Protein AF-A0A5E4JLQ9-F1 (afdb_monomer)

Solvent-accessible surface area (backbone atoms only — not comparable to full-atom values): 8450 Å² total; per-residue (Å²): 113,69,70,62,52,50,57,45,53,52,48,53,50,47,38,66,75,48,49,52,56,39,46,76,72,72,47,90,84,87,72,89,73,56,68,66,49,54,46,20,49,41,38,51,72,70,44,61,59,68,62,49,45,65,75,44,69,84,54,85,79,76,95,74,50,77,43,71,49,64,57,48,71,58,52,51,58,51,49,66,75,73,48,96,72,83,59,100,65,74,46,66,71,47,39,49,40,26,53,53,36,45,55,52,46,29,67,75,71,65,38,49,75,39,59,53,79,68,43,71,69,54,34,48,52,54,51,50,54,52,53,51,51,53,52,58,53,50,67,75,76,108

Foldseek 3Di:
DVVLVVLLVVQVCCCVPPVVVCVVVVHDDDDDDDLLLSQLLCVLVVHDNVVSCVSRVPDDDDPAAEDADDQLVVVLVVPVVPDPDDDPQNDSSSVVSSNVSVVVVCVVVVHHYFHNVPDDVRRVVVVVVVVVVSVVVVVVVD

Sequence (142 aa):
MSLQLLFCADRARHLEEEIEPAIKQGKVVICDRYFFSTLAYGFASGINFDWLYAINKAFRMPDLVFFIDVSPDISINGIAKGREQRELFEKRESLGKVRRAYLNLAKKFRFKIVNGEAGADETSGEIAKAVDSFFNIKAKHK

Mean predicted aligned error: 5.73 Å

pLDDT: mean 88.59, std 13.66, range [41.69, 98.31]

Secondary structure (DSSP, 8-state):
-HHHHHHHHHHHHHIIIIIHHHHHTT-----SS-HHHHHHHHHHTT--HHHHHHHHTTSPPPS--EEEE--HHHHHHHHHHH-SS--TT--HHHHHHHHHHHHHHHHHHT-EEEESSS-HHHHHHHHHHHHHHHHHHHHT--

Structure (mmCIF, N/CA/C/O backbone):
data_AF-A0A5E4JLQ9-F1
#
_entry.id   AF-A0A5E4JLQ9-F1
#
loop_
_atom_site.group_PDB
_atom_site.id
_atom_site.type_symbol
_atom_site.label_atom_id
_atom_site.label_alt_id
_atom_site.labe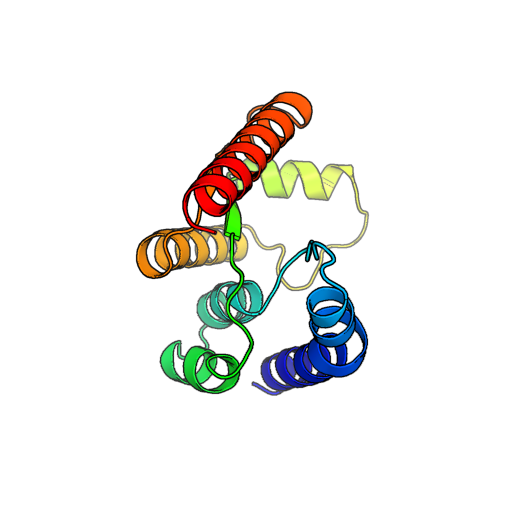l_comp_id
_atom_site.label_asym_id
_atom_site.label_entity_id
_atom_site.label_seq_id
_atom_site.pdbx_PDB_ins_code
_atom_site.Cartn_x
_atom_site.Cartn_y
_atom_site.Cartn_z
_atom_site.occupancy
_atom_site.B_iso_or_equiv
_atom_site.auth_seq_id
_atom_site.auth_comp_id
_atom_site.auth_asym_id
_atom_site.auth_atom_id
_atom_site.pdbx_PDB_model_num
ATOM 1 N N . MET A 1 1 ? 3.889 -12.640 -15.156 1.00 73.31 1 MET A N 1
ATOM 2 C CA . MET A 1 1 ? 2.495 -12.902 -14.727 1.00 73.31 1 MET A CA 1
ATOM 3 C C . MET A 1 1 ? 2.434 -13.816 -13.503 1.00 73.31 1 MET A C 1
ATOM 5 O O . MET A 1 1 ? 1.776 -13.433 -12.546 1.00 73.31 1 MET A O 1
ATOM 9 N N . SER A 1 2 ? 3.169 -14.935 -13.461 1.00 87.75 2 SER A N 1
ATOM 10 C CA . SER A 1 2 ? 3.143 -15.903 -12.343 1.00 87.75 2 SER A CA 1
ATOM 11 C C . SER A 1 2 ? 3.427 -15.302 -10.958 1.00 87.75 2 SER A C 1
ATOM 13 O O . SER A 1 2 ? 2.715 -15.605 -10.010 1.00 87.75 2 SER A O 1
ATOM 15 N N . LEU A 1 3 ? 4.388 -14.375 -10.844 1.00 90.50 3 LEU A N 1
ATOM 16 C CA . LEU A 1 3 ? 4.687 -13.694 -9.575 1.00 90.50 3 LEU A CA 1
ATOM 17 C C . LEU A 1 3 ? 3.486 -12.905 -9.014 1.00 90.50 3 LEU A C 1
ATOM 19 O O . LEU A 1 3 ? 3.268 -12.885 -7.810 1.00 90.50 3 LEU A O 1
ATOM 23 N N . GLN A 1 4 ? 2.672 -12.291 -9.880 1.00 93.88 4 GLN A N 1
ATOM 24 C CA . GLN A 1 4 ? 1.491 -11.538 -9.435 1.00 93.88 4 GLN A CA 1
ATOM 25 C C . GLN A 1 4 ? 0.404 -12.469 -8.892 1.00 93.88 4 GLN A C 1
ATOM 27 O O . GLN A 1 4 ? -0.282 -12.115 -7.938 1.00 93.88 4 GLN A O 1
ATOM 32 N N . LEU A 1 5 ? 0.276 -13.669 -9.466 1.00 94.94 5 LEU A N 1
ATOM 33 C CA . LEU A 1 5 ? -0.627 -14.700 -8.955 1.00 94.94 5 LEU A CA 1
ATOM 34 C C . LEU A 1 5 ? -0.141 -15.243 -7.606 1.00 94.94 5 LEU A C 1
ATOM 36 O O . LEU A 1 5 ? -0.965 -15.439 -6.720 1.00 94.94 5 LEU A O 1
ATOM 40 N N . LEU A 1 6 ? 1.176 -15.393 -7.415 1.00 95.44 6 LEU A N 1
ATOM 41 C CA . LEU A 1 6 ? 1.750 -15.769 -6.120 1.00 95.44 6 LEU A CA 1
ATOM 42 C C . LEU A 1 6 ? 1.425 -14.729 -5.037 1.00 95.44 6 LEU A C 1
ATOM 44 O O . LEU A 1 6 ? 0.955 -15.103 -3.970 1.00 95.44 6 LEU A O 1
ATOM 48 N N . PHE A 1 7 ? 1.566 -13.430 -5.332 1.00 94.94 7 PHE A N 1
ATOM 49 C CA . PHE A 1 7 ? 1.154 -12.367 -4.402 1.00 94.94 7 PHE A CA 1
ATOM 50 C C . PHE A 1 7 ? -0.351 -12.373 -4.100 1.00 94.94 7 PHE A C 1
ATOM 52 O O . PHE A 1 7 ? -0.760 -11.987 -3.007 1.00 94.94 7 PHE A O 1
ATOM 59 N N . CYS A 1 8 ? -1.190 -12.778 -5.056 1.00 96.12 8 CYS A N 1
ATOM 60 C CA . CYS A 1 8 ? -2.626 -12.917 -4.812 1.00 96.12 8 CYS A CA 1
ATOM 61 C C . CYS A 1 8 ? -2.929 -14.129 -3.924 1.00 96.12 8 CYS A C 1
ATOM 63 O O . CYS A 1 8 ? -3.736 -14.006 -3.009 1.00 96.12 8 CYS A O 1
ATOM 65 N N . ALA A 1 9 ? -2.275 -15.268 -4.162 1.00 96.38 9 ALA A N 1
ATOM 66 C CA . ALA A 1 9 ? -2.445 -16.473 -3.356 1.00 96.38 9 ALA A CA 1
ATOM 67 C C . ALA A 1 9 ? -1.980 -16.260 -1.906 1.00 96.38 9 ALA A C 1
ATOM 69 O O . ALA A 1 9 ? -2.711 -16.585 -0.975 1.00 96.38 9 ALA A O 1
ATOM 70 N N . ASP A 1 10 ? -0.812 -15.641 -1.725 1.00 96.44 10 ASP A N 1
ATOM 71 C CA . ASP A 1 10 ? -0.274 -15.269 -0.413 1.00 96.44 10 ASP A CA 1
ATOM 72 C C . ASP A 1 10 ? -1.241 -14.358 0.360 1.00 96.44 10 ASP A C 1
ATOM 74 O O . ASP A 1 10 ? -1.610 -14.638 1.499 1.00 96.44 10 ASP A O 1
ATOM 78 N N . ARG A 1 11 ? -1.775 -13.326 -0.302 1.00 97.06 11 ARG A N 1
ATOM 79 C CA . ARG A 1 11 ? -2.768 -12.437 0.311 1.00 97.06 11 ARG A CA 1
ATOM 80 C C . ARG A 1 11 ? -4.078 -13.134 0.647 1.00 97.06 11 ARG A C 1
ATOM 82 O O . ARG A 1 11 ? -4.674 -12.803 1.666 1.00 97.06 11 ARG A O 1
ATOM 89 N N . ALA A 1 12 ? -4.552 -14.036 -0.212 1.00 97.31 12 ALA A N 1
ATOM 90 C CA . ALA A 1 12 ? -5.775 -14.788 0.045 1.00 97.31 12 ALA A CA 1
ATOM 91 C C . ALA A 1 12 ? -5.643 -15.585 1.348 1.00 97.31 12 ALA A C 1
ATOM 93 O O . ALA A 1 12 ? -6.515 -15.479 2.208 1.00 97.31 12 ALA A O 1
ATOM 94 N N . ARG A 1 13 ? -4.506 -16.271 1.526 1.00 97.81 13 ARG A N 1
ATOM 95 C CA . ARG A 1 13 ? -4.171 -16.964 2.772 1.00 97.81 13 ARG A CA 1
ATOM 96 C C . ARG A 1 13 ? -4.105 -16.002 3.959 1.00 97.81 13 ARG A C 1
ATOM 98 O O . ARG A 1 13 ? -4.788 -16.224 4.949 1.00 97.81 13 ARG A O 1
ATOM 105 N N . HIS A 1 14 ? -3.335 -14.918 3.857 1.00 96.94 14 HIS A N 1
ATOM 106 C CA . HIS A 1 14 ? -3.165 -13.959 4.957 1.00 96.94 14 HIS A CA 1
ATOM 107 C C . HIS A 1 14 ? -4.504 -13.330 5.396 1.00 96.94 14 HIS A C 1
ATOM 109 O O . HIS A 1 14 ? -4.754 -13.121 6.585 1.00 96.94 14 HIS A O 1
ATOM 115 N N . LEU A 1 15 ? -5.409 -13.071 4.445 1.00 97.25 15 LEU A N 1
ATOM 116 C CA . LEU A 1 15 ? -6.760 -12.605 4.748 1.00 97.25 15 LEU A CA 1
ATOM 117 C C . LEU A 1 15 ? -7.574 -13.633 5.532 1.00 97.25 15 LEU A C 1
ATOM 119 O O . LEU A 1 15 ? -8.226 -13.267 6.509 1.00 97.25 15 LEU A O 1
ATOM 123 N N . GLU A 1 16 ? -7.556 -14.886 5.086 1.00 97.81 16 GLU A N 1
ATOM 124 C CA . GLU A 1 16 ? -8.323 -15.976 5.685 1.00 97.81 16 GLU A CA 1
ATOM 125 C C . GLU A 1 16 ? -7.817 -16.342 7.084 1.00 97.81 16 GLU A C 1
ATOM 127 O O . GLU A 1 16 ? -8.618 -16.483 8.009 1.00 97.81 16 GLU A O 1
ATOM 132 N N . GLU A 1 17 ? -6.500 -16.464 7.242 1.00 97.94 17 GLU A N 1
ATOM 133 C CA . GLU A 1 17 ? -5.876 -17.001 8.451 1.00 97.94 17 GLU A CA 1
ATOM 134 C C . GLU A 1 17 ? -5.685 -15.939 9.548 1.00 97.94 17 GLU A C 1
ATOM 136 O O . GLU A 1 17 ? -5.776 -16.267 10.731 1.00 97.94 17 GLU A O 1
ATOM 141 N N . GLU A 1 18 ? -5.479 -14.663 9.191 1.00 97.38 18 GLU A N 1
ATOM 142 C CA . GLU A 1 18 ? -5.098 -13.628 10.167 1.00 97.38 18 GLU A CA 1
ATOM 143 C C . GLU A 1 18 ? -6.033 -12.412 10.170 1.00 97.38 18 GLU A C 1
ATOM 145 O O . GLU A 1 18 ? -6.593 -12.053 11.213 1.00 97.38 18 GLU A O 1
ATOM 150 N N . ILE A 1 19 ? -6.238 -11.771 9.014 1.00 97.62 19 ILE A N 1
ATOM 151 C CA . ILE A 1 19 ? -6.899 -10.457 8.953 1.00 97.62 19 ILE A CA 1
ATOM 152 C C . ILE A 1 19 ? -8.401 -10.562 9.251 1.00 97.62 19 ILE A C 1
ATOM 154 O O . ILE A 1 19 ? -8.904 -9.855 10.126 1.00 97.62 19 ILE A O 1
ATOM 158 N N . GLU A 1 20 ? -9.142 -11.419 8.543 1.00 97.69 20 GLU A N 1
ATOM 159 C CA . GLU A 1 20 ? -10.592 -11.551 8.741 1.00 97.69 20 GLU A CA 1
ATOM 160 C C . GLU A 1 20 ? -10.945 -12.063 10.150 1.00 97.69 20 GLU A C 1
ATOM 162 O O . GLU A 1 20 ? -11.857 -11.501 10.768 1.00 97.69 20 GLU A O 1
ATOM 167 N N . PRO A 1 21 ? -10.232 -13.052 10.731 1.00 98.31 21 PRO A N 1
ATOM 168 C CA . PRO A 1 21 ? -10.415 -13.423 12.133 1.00 98.31 21 PRO A CA 1
ATOM 169 C C . PRO A 1 21 ? -10.169 -12.265 13.110 1.00 98.31 21 PRO A C 1
ATOM 171 O O . PRO A 1 21 ? -10.979 -12.054 14.016 1.00 98.31 21 PRO A O 1
ATOM 174 N N . ALA A 1 22 ? -9.101 -11.480 12.925 1.00 98.12 22 ALA A N 1
ATOM 175 C CA . ALA A 1 22 ? -8.797 -10.343 13.794 1.00 98.12 22 ALA A CA 1
ATOM 176 C C . ALA A 1 22 ? -9.876 -9.249 13.715 1.00 98.12 22 ALA A C 1
ATOM 178 O O . ALA A 1 22 ? -10.336 -8.752 14.747 1.00 98.12 22 ALA A O 1
ATOM 179 N N . ILE A 1 23 ? -10.342 -8.922 12.508 1.00 96.69 23 ILE A N 1
ATOM 180 C CA . ILE A 1 23 ? -11.409 -7.935 12.299 1.00 96.69 23 ILE A CA 1
ATOM 181 C C . ILE A 1 23 ? -12.729 -8.411 12.916 1.00 96.69 23 ILE A C 1
ATOM 183 O O . ILE A 1 23 ? -13.415 -7.620 13.565 1.00 96.69 23 ILE A O 1
ATOM 187 N N . LYS A 1 24 ? -13.081 -9.699 12.782 1.00 97.00 24 LYS A N 1
ATOM 188 C CA . LYS A 1 24 ? -14.279 -10.280 13.425 1.00 97.00 24 LYS A CA 1
ATOM 189 C C . LYS A 1 24 ? -14.236 -10.177 14.952 1.00 97.00 24 LYS A C 1
ATOM 191 O O . LYS A 1 24 ? -15.284 -10.060 15.577 1.00 97.00 24 LYS A O 1
ATOM 196 N N . GLN A 1 25 ? -13.043 -10.168 15.547 1.00 97.81 25 GLN A N 1
ATOM 197 C CA . GLN A 1 25 ? -12.829 -9.935 16.982 1.00 97.81 25 GLN A CA 1
ATOM 198 C C . GLN A 1 25 ? -12.835 -8.443 17.368 1.00 97.81 25 GLN A C 1
ATOM 200 O O . GLN A 1 25 ? -12.579 -8.109 18.522 1.00 97.81 25 GLN A O 1
ATOM 205 N N . GLY A 1 26 ? -13.099 -7.533 16.426 1.00 95.94 26 GLY A N 1
ATOM 206 C CA . GLY A 1 26 ? -13.110 -6.090 16.666 1.00 95.94 26 GLY A CA 1
ATOM 207 C C . GLY A 1 26 ? -11.720 -5.458 16.774 1.00 95.94 26 GLY A C 1
ATOM 208 O O . GLY A 1 26 ? -11.609 -4.332 17.257 1.00 95.94 26 GLY A O 1
ATOM 209 N N . LYS A 1 27 ? -10.659 -6.154 16.344 1.00 96.94 27 LYS A N 1
ATOM 210 C CA . LYS A 1 27 ? -9.290 -5.624 16.371 1.00 96.94 27 LYS A CA 1
ATOM 211 C C . LYS A 1 27 ? -9.025 -4.697 15.187 1.00 96.94 27 LYS A C 1
ATOM 213 O O . LYS A 1 27 ? -9.592 -4.855 14.105 1.00 96.94 27 LYS A O 1
ATOM 218 N N . VAL A 1 28 ? -8.101 -3.761 15.391 1.00 95.81 28 VAL A N 1
ATOM 219 C CA . VAL A 1 28 ? -7.500 -2.966 14.314 1.00 95.81 28 VAL A CA 1
ATOM 220 C C . VAL A 1 28 ? -6.355 -3.767 13.705 1.00 95.81 28 VAL A C 1
ATOM 222 O O . VAL A 1 28 ? -5.505 -4.276 14.433 1.00 95.81 28 VAL A O 1
ATOM 225 N N . VAL A 1 29 ? -6.329 -3.867 12.377 1.00 96.88 29 VAL A N 1
ATOM 226 C CA . VAL A 1 29 ? -5.254 -4.527 11.628 1.00 96.88 29 VAL A CA 1
ATOM 227 C C . VAL A 1 29 ? -4.479 -3.471 10.851 1.00 96.88 29 VAL A C 1
ATOM 229 O O . VAL A 1 29 ? -5.070 -2.677 10.119 1.00 96.88 29 VAL A O 1
ATOM 232 N N . ILE A 1 30 ? -3.157 -3.469 11.008 1.00 96.38 30 ILE A N 1
ATOM 233 C CA . ILE A 1 30 ? -2.237 -2.620 10.251 1.00 96.38 30 ILE A CA 1
ATOM 234 C C . ILE A 1 30 ? -1.443 -3.536 9.324 1.00 96.38 30 ILE A C 1
ATOM 236 O O . ILE A 1 30 ? -0.781 -4.459 9.790 1.00 96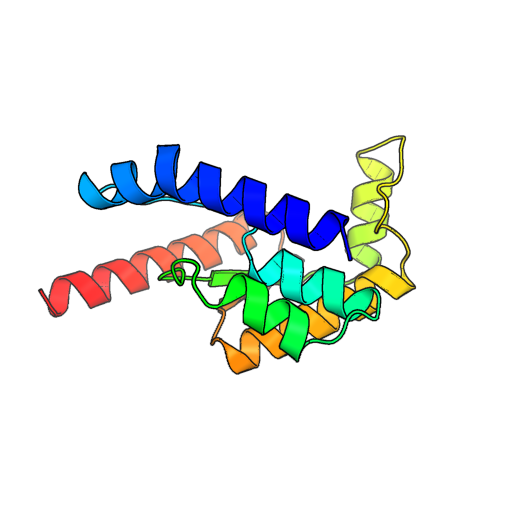.38 30 ILE A O 1
ATOM 240 N N . CYS A 1 31 ? -1.510 -3.284 8.018 1.00 95.75 31 CYS A N 1
ATOM 241 C CA . CYS A 1 31 ? -0.748 -4.035 7.024 1.00 95.75 31 CYS A CA 1
ATOM 242 C C . CYS A 1 31 ? 0.329 -3.143 6.407 1.00 95.75 31 CYS A C 1
ATOM 244 O O . CYS A 1 31 ? 0.014 -2.076 5.873 1.00 95.75 31 CYS A O 1
ATOM 246 N N . ASP A 1 32 ? 1.581 -3.604 6.423 1.00 94.25 32 ASP A N 1
ATOM 247 C CA . ASP A 1 32 ? 2.612 -3.054 5.547 1.00 94.25 32 ASP A CA 1
ATOM 248 C C . ASP A 1 32 ? 2.451 -3.668 4.154 1.00 94.25 32 ASP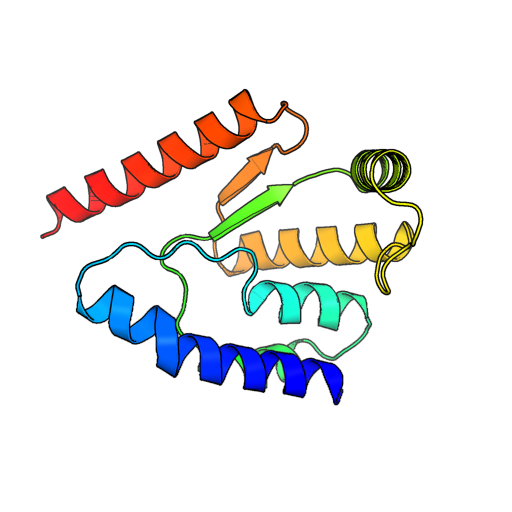 A C 1
ATOM 250 O O . ASP A 1 32 ? 2.633 -4.870 3.955 1.00 94.25 32 ASP A O 1
ATOM 254 N N . ARG A 1 33 ? 2.088 -2.819 3.188 1.00 94.62 33 ARG A N 1
ATOM 255 C CA . ARG A 1 33 ? 1.668 -3.187 1.828 1.00 94.62 33 ARG A CA 1
ATOM 256 C C . ARG A 1 33 ? 0.389 -4.025 1.789 1.00 94.62 33 ARG A C 1
ATOM 258 O O . ARG A 1 33 ? -0.073 -4.628 2.749 1.00 94.62 33 ARG A O 1
ATOM 265 N N . TYR A 1 34 ? -0.219 -4.021 0.606 1.00 96.56 34 TYR A N 1
ATOM 266 C CA . TYR A 1 34 ? -1.428 -4.782 0.310 1.00 96.56 34 TYR A CA 1
ATOM 267 C C . TYR A 1 34 ? -1.597 -4.919 -1.214 1.00 96.56 34 TYR A C 1
ATOM 269 O O . TYR A 1 34 ? -0.627 -4.739 -1.956 1.00 96.56 34 TYR A O 1
ATOM 277 N N . PHE A 1 35 ? -2.796 -5.209 -1.735 1.00 96.06 35 PHE A N 1
ATOM 278 C CA . PHE A 1 35 ? -2.973 -5.383 -3.186 1.00 96.06 35 PHE A CA 1
ATOM 279 C C . PHE A 1 35 ? -2.644 -4.134 -4.014 1.00 96.06 35 PHE A C 1
ATOM 281 O O . PHE A 1 35 ? -2.277 -4.256 -5.181 1.00 96.06 35 PHE A O 1
ATOM 288 N N . PHE A 1 36 ? -2.690 -2.932 -3.432 1.00 97.31 36 PHE A N 1
ATOM 289 C CA . PHE A 1 36 ? -2.254 -1.716 -4.123 1.00 97.31 36 PHE A 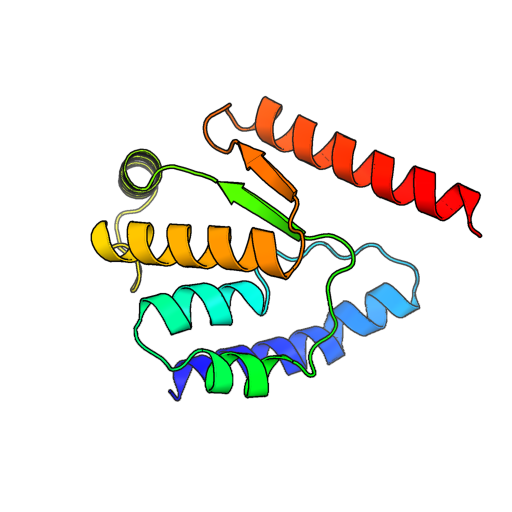CA 1
ATOM 290 C C . PHE A 1 36 ? -0.781 -1.762 -4.535 1.00 97.31 36 PHE A C 1
ATOM 292 O O . PHE A 1 36 ? -0.428 -1.205 -5.571 1.00 97.31 36 PHE A O 1
ATOM 299 N N . SER A 1 37 ? 0.061 -2.485 -3.793 1.00 95.19 37 SER A N 1
ATOM 300 C CA . SER A 1 37 ? 1.454 -2.719 -4.179 1.00 95.19 37 SER A CA 1
ATOM 301 C C . SER A 1 37 ? 1.554 -3.627 -5.403 1.00 95.19 37 SER A C 1
ATOM 303 O O . SER A 1 37 ? 2.325 -3.336 -6.312 1.00 95.19 37 SER A O 1
ATOM 305 N N . THR A 1 38 ? 0.718 -4.664 -5.495 1.00 95.19 38 THR A N 1
ATOM 306 C CA . THR A 1 38 ? 0.591 -5.495 -6.706 1.00 95.19 38 THR A CA 1
ATOM 307 C C . THR A 1 38 ? 0.182 -4.644 -7.912 1.00 95.19 38 THR A C 1
ATOM 309 O O . THR A 1 38 ? 0.793 -4.762 -8.973 1.00 95.19 38 THR A O 1
ATOM 312 N N . LEU A 1 39 ? -0.779 -3.724 -7.746 1.00 96.81 39 LEU A N 1
ATOM 313 C CA . LEU A 1 39 ? -1.180 -2.801 -8.815 1.00 96.81 39 LEU A CA 1
ATOM 314 C C . LEU A 1 39 ? -0.038 -1.856 -9.215 1.00 96.81 39 LEU A C 1
ATOM 316 O O . LEU A 1 39 ? 0.273 -1.746 -10.398 1.00 96.81 39 LEU A O 1
ATOM 320 N N . ALA A 1 40 ? 0.601 -1.189 -8.249 1.00 96.06 40 ALA A N 1
ATOM 321 C CA . ALA A 1 40 ? 1.623 -0.179 -8.513 1.00 96.06 40 ALA A CA 1
ATOM 322 C C . ALA A 1 40 ? 2.882 -0.775 -9.156 1.00 96.06 40 ALA A C 1
ATOM 324 O O . ALA A 1 40 ? 3.324 -0.307 -10.207 1.00 96.06 40 ALA A O 1
ATOM 325 N N . TYR A 1 41 ? 3.440 -1.827 -8.551 1.00 94.00 41 TYR A N 1
ATOM 326 C CA . TYR A 1 41 ? 4.652 -2.475 -9.048 1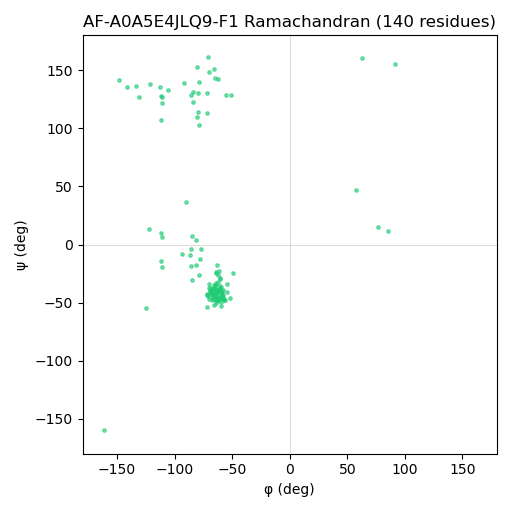.00 94.00 41 TYR A CA 1
ATOM 327 C C . TYR A 1 41 ? 4.380 -3.267 -10.324 1.00 94.00 41 TYR A C 1
ATOM 329 O O . TYR A 1 41 ? 5.136 -3.139 -11.284 1.00 94.00 41 TYR A O 1
ATOM 337 N N . GLY A 1 42 ? 3.280 -4.026 -10.382 1.00 93.75 42 GLY A N 1
ATOM 338 C CA . GLY A 1 42 ? 2.905 -4.775 -11.580 1.00 93.75 42 GLY A CA 1
ATOM 339 C C . GLY A 1 42 ? 2.727 -3.861 -12.792 1.00 93.75 42 GLY A C 1
ATOM 340 O O . GLY A 1 42 ? 3.280 -4.138 -13.858 1.00 93.75 42 GLY A O 1
ATOM 341 N N . PHE A 1 43 ? 2.024 -2.738 -12.619 1.00 94.69 43 PHE A N 1
ATOM 342 C CA . PHE A 1 43 ? 1.823 -1.765 -13.690 1.00 94.69 43 PHE A CA 1
ATOM 343 C C . PHE A 1 43 ? 3.132 -1.076 -14.091 1.00 94.69 43 PHE A C 1
ATOM 345 O O . PHE A 1 43 ? 3.429 -0.953 -15.278 1.00 94.69 43 PHE A O 1
ATOM 352 N N . ALA A 1 44 ? 3.969 -0.691 -13.122 1.00 92.75 44 ALA A N 1
ATOM 353 C CA . ALA A 1 44 ? 5.290 -0.126 -13.397 1.00 92.75 44 ALA A CA 1
ATOM 354 C C . ALA A 1 44 ? 6.227 -1.106 -14.134 1.00 92.75 44 ALA A C 1
ATOM 356 O O . ALA A 1 44 ? 7.118 -0.665 -14.862 1.00 92.75 44 ALA A O 1
ATOM 357 N N . SER A 1 45 ? 6.011 -2.417 -13.981 1.00 91.00 45 SER A N 1
ATOM 358 C CA . SER A 1 45 ? 6.686 -3.483 -14.733 1.00 91.00 45 SER A CA 1
ATOM 359 C C . SER A 1 45 ? 6.039 -3.807 -16.090 1.00 91.00 45 SER A C 1
ATOM 361 O O . SER A 1 45 ? 6.444 -4.772 -16.733 1.00 91.00 45 SER A O 1
ATOM 363 N N . GLY A 1 46 ? 5.053 -3.026 -16.545 1.00 92.19 46 GLY A N 1
ATOM 364 C CA . GLY A 1 46 ? 4.435 -3.174 -17.867 1.00 92.19 46 GLY A CA 1
ATOM 365 C C . GLY A 1 46 ? 3.300 -4.198 -17.944 1.00 92.19 46 GLY A C 1
ATOM 366 O O . GLY A 1 46 ? 2.869 -4.547 -19.041 1.00 92.19 46 GLY A O 1
ATOM 367 N N . ILE A 1 47 ? 2.795 -4.693 -16.811 1.00 94.31 47 ILE A N 1
ATOM 368 C CA . ILE A 1 47 ? 1.627 -5.582 -16.800 1.00 94.31 47 ILE A CA 1
ATOM 369 C C . ILE A 1 47 ? 0.354 -4.742 -16.970 1.00 94.31 47 ILE A C 1
ATOM 371 O O . ILE A 1 47 ? 0.222 -3.666 -16.385 1.00 94.31 47 ILE A O 1
ATOM 375 N N . ASN A 1 48 ? -0.597 -5.244 -17.762 1.00 95.88 48 ASN A N 1
ATOM 376 C CA . ASN A 1 48 ? -1.883 -4.589 -17.993 1.00 95.88 48 ASN A CA 1
ATOM 377 C C . ASN A 1 48 ? -2.627 -4.314 -16.667 1.00 95.88 48 ASN A C 1
ATOM 379 O O . ASN A 1 48 ? -2.806 -5.212 -15.839 1.00 95.88 48 ASN A O 1
ATOM 383 N N . PHE A 1 49 ? -3.064 -3.064 -16.483 1.00 95.38 49 PHE A N 1
ATOM 384 C CA . PHE A 1 49 ? -3.719 -2.611 -15.255 1.00 95.38 49 PHE A CA 1
ATOM 385 C C . PHE A 1 49 ? -5.057 -3.309 -15.007 1.00 95.38 49 PHE A C 1
ATOM 387 O O . PHE A 1 49 ? -5.328 -3.701 -13.876 1.00 95.38 49 PHE A O 1
ATOM 394 N N . ASP A 1 50 ? -5.880 -3.490 -16.041 1.00 96.62 50 ASP A N 1
ATOM 395 C CA . ASP A 1 50 ? -7.207 -4.094 -15.896 1.00 96.62 50 ASP A CA 1
ATOM 396 C C . ASP A 1 50 ? -7.106 -5.555 -15.469 1.00 96.62 50 ASP A C 1
ATOM 398 O O . ASP A 1 50 ? -7.862 -5.998 -14.608 1.00 96.62 50 ASP A O 1
ATOM 402 N N . TRP A 1 51 ? -6.114 -6.283 -15.987 1.00 97.06 51 TRP A N 1
ATOM 403 C CA . TRP A 1 51 ? -5.807 -7.637 -15.538 1.00 97.06 51 TRP A CA 1
ATOM 404 C C . TRP A 1 51 ? -5.361 -7.662 -14.071 1.00 97.06 51 TRP A C 1
ATOM 406 O O . TRP A 1 51 ? -5.909 -8.428 -13.279 1.00 97.06 51 TRP A O 1
ATOM 416 N N . LEU A 1 52 ? -4.420 -6.791 -13.680 1.00 97.06 52 LEU A N 1
ATOM 417 C CA . LEU A 1 52 ? -3.983 -6.672 -12.282 1.00 97.06 52 LEU A CA 1
ATOM 418 C C . LEU A 1 52 ? -5.154 -6.328 -11.358 1.00 97.06 52 LEU A C 1
ATOM 420 O O . LEU A 1 52 ? -5.288 -6.903 -10.282 1.00 97.06 52 LEU A O 1
ATOM 424 N N . TYR A 1 53 ? -6.018 -5.403 -11.766 1.00 96.62 53 TYR A N 1
ATOM 425 C CA . TYR A 1 53 ? -7.186 -5.025 -10.988 1.00 96.62 53 TYR A CA 1
ATOM 426 C C . TYR A 1 53 ? -8.194 -6.175 -10.903 1.00 96.62 53 TYR A C 1
ATOM 428 O O . TYR A 1 53 ? -8.678 -6.477 -9.815 1.00 96.62 53 TYR A O 1
ATOM 436 N N . ALA A 1 54 ? -8.457 -6.879 -12.006 1.00 97.19 54 ALA A N 1
ATOM 437 C CA . ALA A 1 54 ? -9.395 -7.995 -12.050 1.00 97.19 54 ALA A CA 1
ATOM 438 C C . ALA A 1 54 ? -9.026 -9.128 -11.084 1.00 97.19 54 ALA A C 1
ATOM 440 O O . ALA A 1 54 ? -9.916 -9.647 -10.414 1.00 97.19 54 ALA A O 1
ATOM 441 N N . ILE A 1 55 ? -7.739 -9.471 -10.962 1.00 96.12 55 ILE A N 1
ATOM 442 C CA . ILE A 1 55 ? -7.288 -10.531 -10.045 1.00 96.12 55 ILE A CA 1
ATOM 443 C C . ILE A 1 55 ? -7.218 -10.081 -8.575 1.00 96.12 55 ILE A C 1
ATOM 445 O O . ILE A 1 55 ? -7.084 -10.921 -7.692 1.00 96.12 55 ILE A O 1
ATOM 449 N N . ASN A 1 56 ? -7.302 -8.773 -8.295 1.00 96.69 56 ASN A N 1
ATOM 450 C CA . ASN A 1 56 ? -7.205 -8.228 -6.936 1.00 96.69 56 ASN A CA 1
ATOM 451 C C . ASN A 1 56 ? -8.522 -7.647 -6.395 1.00 96.69 56 ASN A C 1
ATOM 453 O O . ASN A 1 56 ? -8.662 -7.512 -5.183 1.00 96.69 56 ASN A O 1
ATOM 457 N N . LYS A 1 57 ? -9.495 -7.305 -7.251 1.00 95.06 57 LYS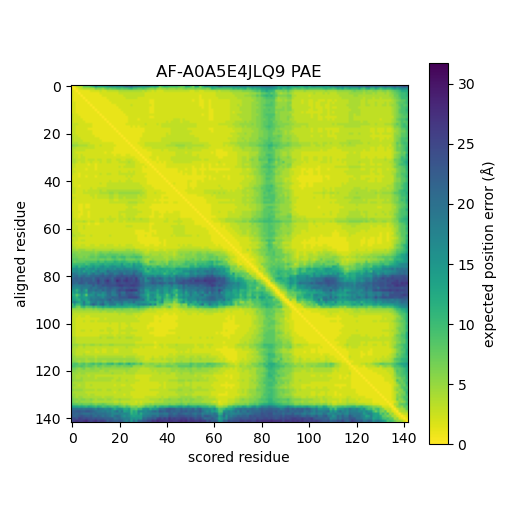 A N 1
ATOM 458 C CA . LYS A 1 57 ? -10.714 -6.564 -6.860 1.00 95.06 57 LYS A CA 1
ATOM 459 C C . LYS A 1 57 ? -11.629 -7.293 -5.870 1.00 95.06 57 LYS A C 1
ATOM 461 O O . LYS A 1 57 ? -12.501 -6.656 -5.295 1.00 95.06 57 LYS A O 1
ATOM 466 N N . ALA A 1 58 ? -11.470 -8.609 -5.721 1.00 94.19 58 ALA A N 1
ATOM 467 C CA . ALA A 1 58 ? -12.241 -9.413 -4.776 1.00 94.19 58 ALA A CA 1
ATOM 468 C C . ALA A 1 58 ? -11.689 -9.342 -3.342 1.00 94.19 58 ALA A C 1
ATOM 470 O O . ALA A 1 58 ? -12.396 -9.698 -2.404 1.00 94.19 58 ALA A O 1
ATOM 471 N N . PHE A 1 59 ? -10.442 -8.894 -3.158 1.00 96.69 59 PHE A N 1
ATOM 472 C CA . PHE A 1 59 ? -9.863 -8.753 -1.828 1.00 96.69 59 PHE A CA 1
ATOM 473 C C . PHE A 1 59 ? -10.517 -7.610 -1.058 1.00 96.69 59 PHE A C 1
ATOM 475 O O . PHE A 1 59 ? -10.913 -6.593 -1.631 1.00 96.69 59 PHE A O 1
ATOM 482 N N . ARG A 1 60 ? -10.578 -7.771 0.268 1.00 95.56 60 ARG A N 1
ATOM 483 C CA . ARG A 1 60 ? -11.126 -6.774 1.187 1.00 95.56 60 ARG A CA 1
ATOM 484 C C . ARG A 1 60 ? -10.502 -5.405 0.933 1.00 95.56 60 ARG A C 1
ATOM 486 O O . ARG A 1 60 ? -9.280 -5.293 0.948 1.00 95.56 60 ARG A O 1
ATOM 493 N N . MET A 1 61 ? -11.318 -4.368 0.763 1.00 95.94 61 MET A N 1
ATOM 494 C CA . MET A 1 61 ? -10.837 -2.987 0.712 1.00 95.94 61 MET A CA 1
ATOM 495 C C . MET A 1 61 ? -10.394 -2.509 2.103 1.00 95.94 61 MET A C 1
ATOM 497 O O . MET A 1 61 ? -11.175 -2.643 3.047 1.00 95.94 61 MET A O 1
ATOM 501 N N . PRO A 1 62 ? -9.191 -1.924 2.247 1.00 96.19 62 PRO A N 1
ATOM 502 C CA . PRO A 1 62 ? -8.800 -1.280 3.493 1.00 96.19 62 PRO A CA 1
ATOM 503 C C . PRO A 1 62 ? -9.677 -0.060 3.790 1.00 96.19 62 PRO A C 1
ATOM 505 O O . PRO A 1 62 ? -10.024 0.703 2.888 1.00 96.19 62 PRO A O 1
ATOM 508 N N . ASP A 1 63 ? -9.980 0.138 5.069 1.00 96.06 63 ASP A N 1
ATOM 509 C CA . ASP A 1 63 ? -10.704 1.299 5.591 1.00 96.06 63 ASP A CA 1
ATOM 510 C C . ASP A 1 63 ? -9.919 2.615 5.440 1.00 96.06 63 ASP A C 1
ATOM 512 O O . ASP A 1 63 ? -10.498 3.676 5.205 1.00 96.06 63 ASP A O 1
ATOM 516 N N . LEU A 1 64 ? -8.594 2.538 5.581 1.00 96.25 64 LEU A N 1
ATOM 517 C CA . LEU A 1 64 ? -7.672 3.660 5.472 1.00 96.25 64 LEU A CA 1
ATOM 518 C C . LEU A 1 64 ? -6.401 3.193 4.764 1.00 96.25 64 LEU A C 1
ATOM 520 O O . LEU A 1 64 ? -5.879 2.116 5.048 1.00 96.25 64 LEU A O 1
ATOM 524 N N . VAL A 1 65 ? -5.912 4.001 3.826 1.00 97.75 65 VAL A N 1
ATOM 525 C CA . VAL A 1 65 ? -4.701 3.701 3.058 1.00 97.75 65 VAL A CA 1
ATOM 526 C C . VAL A 1 65 ? -3.792 4.912 3.090 1.00 97.75 65 VAL A C 1
ATOM 528 O O . VAL A 1 65 ? -4.205 6.010 2.707 1.00 97.75 65 VAL A O 1
ATOM 531 N N . PHE A 1 66 ? -2.548 4.688 3.496 1.00 97.88 66 PHE A N 1
ATOM 532 C CA . PHE A 1 66 ? -1.499 5.693 3.480 1.00 97.88 66 PHE A CA 1
ATOM 533 C C . PHE A 1 66 ? -0.517 5.410 2.350 1.00 97.88 66 PHE A C 1
ATOM 535 O O . PHE A 1 66 ? -0.059 4.280 2.180 1.00 97.88 66 PHE A O 1
ATOM 542 N N . PHE A 1 67 ? -0.180 6.446 1.589 1.00 97.56 67 PHE A N 1
ATOM 543 C CA . PHE A 1 67 ? 0.972 6.429 0.699 1.00 97.56 67 PHE A CA 1
ATOM 544 C C . PHE A 1 67 ? 2.006 7.411 1.238 1.00 97.56 67 PHE A C 1
ATOM 546 O O . PHE A 1 67 ? 1.804 8.623 1.172 1.00 97.56 67 PHE A O 1
ATOM 553 N N . ILE A 1 68 ? 3.088 6.871 1.793 1.00 96.12 68 ILE A N 1
ATOM 554 C CA . ILE A 1 68 ? 4.226 7.657 2.263 1.00 96.12 68 ILE A CA 1
ATOM 555 C C . ILE A 1 68 ? 5.055 8.017 1.029 1.00 96.12 68 ILE A C 1
ATOM 557 O O . ILE A 1 68 ? 5.737 7.163 0.460 1.00 96.12 68 ILE A O 1
ATOM 561 N N . ASP A 1 69 ? 4.925 9.260 0.570 1.00 95.31 69 ASP A N 1
ATOM 562 C CA . ASP A 1 69 ? 5.573 9.728 -0.649 1.00 95.31 69 ASP A CA 1
ATOM 563 C C . ASP A 1 69 ? 7.006 10.168 -0.354 1.00 95.31 69 ASP A C 1
ATOM 565 O O . ASP A 1 69 ? 7.247 11.040 0.480 1.00 95.31 69 ASP A O 1
ATOM 569 N N . VAL A 1 70 ? 7.952 9.552 -1.059 1.00 91.31 70 VAL A N 1
ATOM 570 C CA . VAL A 1 70 ? 9.384 9.846 -0.981 1.00 91.31 70 VAL A CA 1
ATOM 571 C C . VAL A 1 70 ? 9.917 9.947 -2.403 1.00 91.31 70 VAL A C 1
ATOM 573 O O . VAL A 1 70 ? 9.578 9.140 -3.278 1.00 91.31 70 VAL A O 1
ATOM 576 N N . SER A 1 71 ? 10.754 10.946 -2.667 1.00 89.62 71 SER A N 1
ATOM 577 C CA . SER A 1 71 ? 11.411 11.078 -3.960 1.00 89.62 71 SER A CA 1
ATOM 578 C C . SER A 1 71 ? 12.333 9.879 -4.245 1.00 89.62 71 SER A C 1
ATOM 580 O O . SER A 1 71 ? 13.026 9.392 -3.348 1.00 89.62 71 SER A O 1
ATOM 582 N N . PRO A 1 72 ? 12.407 9.406 -5.508 1.00 85.62 72 PRO A N 1
ATOM 583 C CA . PRO A 1 72 ? 13.284 8.291 -5.871 1.00 85.62 72 PRO A CA 1
ATOM 584 C C . PRO A 1 72 ? 14.749 8.510 -5.475 1.00 85.62 72 PRO A C 1
ATOM 586 O O . PRO A 1 72 ? 15.432 7.555 -5.121 1.00 85.62 72 PRO A O 1
ATOM 589 N N . ASP A 1 73 ? 15.221 9.758 -5.520 1.00 83.00 73 ASP A N 1
ATOM 590 C CA . ASP A 1 73 ? 16.567 10.148 -5.098 1.00 83.00 73 ASP A CA 1
ATOM 591 C C . ASP A 1 73 ? 16.837 9.831 -3.625 1.00 83.00 73 ASP A C 1
ATOM 593 O O . ASP A 1 73 ? 17.831 9.178 -3.302 1.00 83.00 73 ASP A O 1
ATOM 597 N N . ILE A 1 74 ? 15.926 10.231 -2.736 1.00 81.88 74 ILE A N 1
ATOM 598 C CA . ILE A 1 74 ? 16.044 9.952 -1.304 1.00 81.88 74 ILE A CA 1
ATOM 599 C C . ILE A 1 74 ? 15.907 8.452 -1.039 1.00 81.88 74 ILE A C 1
ATOM 601 O O . ILE A 1 74 ? 16.706 7.897 -0.284 1.00 81.88 74 ILE A O 1
ATOM 605 N N . SER A 1 75 ? 14.967 7.768 -1.702 1.00 79.00 75 SER A N 1
ATOM 606 C CA . SER A 1 75 ? 14.782 6.321 -1.536 1.00 79.00 75 SER A CA 1
ATOM 607 C C . SER A 1 75 ? 16.047 5.529 -1.880 1.00 79.00 75 SER A C 1
ATOM 609 O O . SER A 1 75 ? 16.446 4.658 -1.114 1.00 79.00 75 SER A O 1
ATOM 611 N N . ILE A 1 76 ? 16.715 5.845 -2.994 1.00 75.62 76 ILE A N 1
ATOM 612 C CA . ILE A 1 76 ? 17.947 5.151 -3.410 1.00 75.62 76 ILE A CA 1
ATOM 613 C C . ILE A 1 76 ? 19.076 5.397 -2.415 1.00 75.62 76 ILE A C 1
ATOM 615 O O . ILE A 1 76 ? 19.777 4.459 -2.038 1.00 75.62 76 ILE A O 1
ATOM 619 N N . ASN A 1 77 ? 19.241 6.646 -1.974 1.00 72.56 77 ASN A N 1
ATOM 620 C CA . ASN A 1 77 ? 20.273 7.007 -1.007 1.00 72.56 77 ASN A CA 1
ATOM 621 C C . ASN A 1 77 ? 20.037 6.342 0.358 1.00 72.56 77 ASN A C 1
ATOM 623 O O . ASN A 1 77 ? 20.998 5.967 1.026 1.00 72.56 77 ASN A O 1
ATOM 627 N N . GLY A 1 78 ? 18.775 6.173 0.766 1.00 67.12 78 GLY A N 1
ATOM 628 C CA . GLY A 1 78 ? 18.402 5.438 1.975 1.00 67.12 78 GLY A CA 1
ATOM 629 C C . GLY A 1 78 ? 18.700 3.940 1.870 1.00 67.12 78 GLY A C 1
ATOM 630 O O . GLY A 1 78 ? 19.349 3.385 2.753 1.00 67.12 78 GLY A O 1
ATOM 631 N N . ILE A 1 79 ? 18.303 3.299 0.764 1.00 64.50 79 ILE A N 1
ATOM 632 C CA . ILE A 1 79 ? 18.565 1.872 0.500 1.00 64.50 79 ILE A CA 1
ATOM 633 C C . ILE A 1 79 ? 20.074 1.586 0.508 1.00 64.50 79 ILE A C 1
ATOM 635 O O . ILE A 1 79 ? 20.522 0.657 1.177 1.00 64.50 79 ILE A O 1
ATOM 639 N N . ALA A 1 80 ? 20.866 2.430 -0.163 1.00 60.44 80 ALA A N 1
ATOM 640 C CA . ALA A 1 80 ? 22.319 2.282 -0.250 1.00 60.44 80 ALA A CA 1
ATOM 641 C C . ALA A 1 80 ? 23.042 2.405 1.104 1.00 60.44 80 ALA A C 1
ATOM 643 O O . ALA A 1 80 ? 24.145 1.888 1.251 1.00 60.44 80 ALA A O 1
ATOM 644 N N . LYS A 1 81 ? 22.439 3.081 2.092 1.00 59.53 81 LYS A N 1
ATOM 645 C CA . LYS A 1 81 ? 22.991 3.206 3.451 1.00 59.53 81 LYS A CA 1
ATOM 646 C C . LYS A 1 81 ? 22.618 2.041 4.371 1.00 59.53 81 LYS A C 1
ATOM 648 O O . LYS A 1 81 ? 23.258 1.881 5.403 1.00 59.53 81 LYS A O 1
ATOM 653 N N . GLY A 1 82 ? 21.583 1.268 4.033 1.00 55.84 82 GLY A N 1
ATOM 654 C CA . GLY A 1 82 ? 21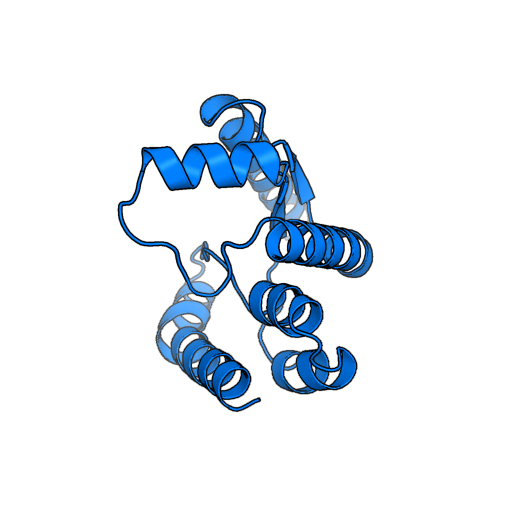.005 0.259 4.925 1.00 55.84 82 GLY A CA 1
ATOM 655 C C . GLY A 1 82 ? 21.200 -1.199 4.506 1.00 55.84 82 GLY A C 1
ATOM 656 O O . GLY A 1 82 ? 20.922 -2.077 5.320 1.00 55.84 82 GLY A O 1
ATOM 657 N N . ARG A 1 83 ? 21.610 -1.493 3.260 1.00 56.84 83 ARG A N 1
ATOM 658 C CA . ARG A 1 83 ? 21.676 -2.872 2.729 1.00 56.84 83 ARG A CA 1
ATOM 659 C C . ARG A 1 83 ? 22.810 -3.069 1.712 1.00 56.84 83 ARG A C 1
ATOM 661 O O . ARG A 1 83 ? 23.031 -2.212 0.862 1.00 56.84 83 ARG A O 1
ATOM 668 N N . GLU A 1 84 ? 23.474 -4.230 1.756 1.00 49.97 84 GLU A N 1
ATOM 669 C CA . GLU A 1 84 ? 24.504 -4.636 0.774 1.00 49.97 84 GLU A CA 1
ATOM 670 C C . GLU A 1 84 ? 23.921 -5.151 -0.558 1.00 49.97 84 GLU A C 1
ATOM 672 O O . GLU A 1 84 ? 24.5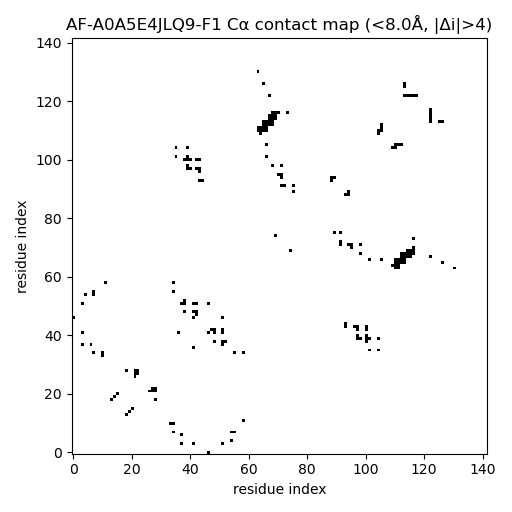79 -5.055 -1.593 1.00 49.97 84 GLU A O 1
ATOM 677 N N . GLN A 1 85 ? 22.690 -5.681 -0.568 1.00 53.38 85 GLN A N 1
ATOM 678 C CA . GLN A 1 85 ? 22.062 -6.259 -1.765 1.00 53.38 85 GLN A CA 1
ATOM 679 C C . GLN A 1 85 ? 20.867 -5.438 -2.246 1.00 53.38 85 GLN A C 1
ATOM 681 O O . GLN A 1 85 ? 20.018 -5.040 -1.449 1.00 53.38 85 GLN A O 1
ATOM 686 N N . ARG A 1 86 ? 20.796 -5.228 -3.568 1.00 57.88 86 ARG A N 1
ATOM 687 C CA . ARG A 1 86 ? 19.688 -4.525 -4.226 1.00 57.88 86 ARG A CA 1
ATOM 688 C C . ARG A 1 86 ? 18.531 -5.482 -4.530 1.00 57.88 86 ARG A C 1
ATOM 690 O O . ARG A 1 86 ? 18.752 -6.509 -5.170 1.00 57.88 86 ARG A O 1
ATOM 697 N N . GLU A 1 87 ? 17.306 -5.143 -4.134 1.00 63.34 87 GLU A N 1
ATOM 698 C CA . GLU A 1 87 ? 16.099 -5.909 -4.482 1.00 63.34 87 GLU A CA 1
ATOM 699 C C . GLU A 1 87 ? 15.720 -5.768 -5.974 1.00 63.34 87 GLU A C 1
ATOM 701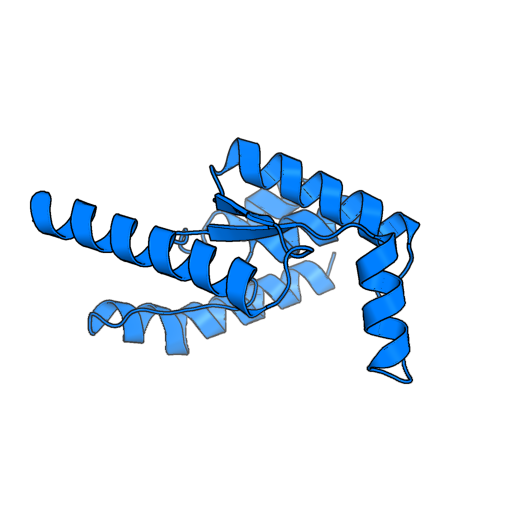 O O . GLU A 1 87 ? 16.091 -4.817 -6.670 1.00 63.34 87 GLU A O 1
ATOM 706 N N . LEU A 1 88 ? 14.898 -6.710 -6.461 1.00 56.97 88 LEU A N 1
ATOM 707 C CA . LEU A 1 88 ? 14.429 -6.836 -7.853 1.00 56.97 88 LEU A CA 1
ATOM 708 C C . LEU A 1 88 ? 13.859 -5.539 -8.473 1.00 56.97 88 LEU A C 1
ATOM 710 O O . LEU A 1 88 ? 13.866 -5.396 -9.697 1.00 56.97 88 LEU A O 1
ATOM 714 N N . PHE A 1 89 ? 13.369 -4.595 -7.660 1.00 58.34 89 PHE A N 1
ATOM 715 C CA . PHE A 1 89 ? 12.677 -3.379 -8.109 1.00 58.34 89 PHE A CA 1
ATOM 716 C C . PHE A 1 89 ? 13.453 -2.069 -7.869 1.00 58.34 89 PHE A C 1
ATOM 718 O O . PHE A 1 89 ? 12.931 -0.987 -8.143 1.00 58.34 89 PHE A O 1
ATOM 725 N N . GLU A 1 90 ? 14.703 -2.131 -7.408 1.00 64.75 90 GLU A N 1
ATOM 726 C CA . GLU A 1 90 ? 15.459 -0.970 -6.904 1.00 64.75 90 GLU A CA 1
ATOM 727 C C . GLU A 1 90 ? 16.275 -0.220 -7.974 1.00 64.75 90 GLU A C 1
ATOM 729 O O . GLU A 1 90 ? 17.368 0.291 -7.728 1.00 64.75 90 GLU A O 1
ATOM 734 N N . LYS A 1 91 ? 15.749 -0.114 -9.200 1.00 67.38 91 LYS A N 1
ATOM 735 C CA . LYS A 1 91 ? 16.311 0.790 -10.219 1.00 67.38 91 LYS A CA 1
ATOM 736 C C . LYS A 1 91 ? 15.619 2.151 -10.141 1.00 67.38 91 LYS A C 1
ATOM 738 O O . LYS A 1 91 ? 14.397 2.218 -10.039 1.00 67.38 91 LYS A O 1
ATOM 743 N N . ARG A 1 92 ? 16.373 3.250 -10.268 1.00 63.72 92 ARG A N 1
ATOM 744 C CA . ARG A 1 92 ? 15.843 4.629 -10.181 1.00 63.72 92 ARG A CA 1
ATOM 745 C C . ARG A 1 92 ? 14.647 4.890 -11.088 1.00 63.72 92 ARG A C 1
ATOM 747 O O . ARG A 1 92 ? 13.640 5.446 -10.656 1.00 63.72 92 ARG A O 1
ATOM 754 N N . GLU A 1 93 ? 14.749 4.462 -12.340 1.00 65.88 93 GLU A N 1
ATOM 755 C CA . GLU A 1 93 ? 13.672 4.609 -13.317 1.00 65.88 93 GLU A CA 1
ATOM 756 C C . GLU A 1 93 ? 12.420 3.809 -12.910 1.00 65.88 93 GLU A C 1
ATOM 758 O O . GLU A 1 93 ? 11.293 4.298 -13.034 1.00 65.88 93 GLU A O 1
ATOM 763 N N . SER A 1 94 ? 12.620 2.610 -12.354 1.00 79.56 94 SER A N 1
ATOM 764 C CA . SER A 1 94 ? 11.556 1.760 -11.816 1.00 79.56 94 SER A CA 1
ATOM 765 C C . SER A 1 94 ? 10.871 2.411 -10.615 1.00 79.56 94 SER A C 1
ATOM 767 O O . SER A 1 94 ? 9.644 2.461 -10.586 1.00 79.56 94 SER A O 1
ATOM 769 N N . LEU A 1 95 ? 11.621 3.005 -9.683 1.00 85.62 95 LEU A N 1
ATOM 770 C CA . LEU A 1 95 ? 11.055 3.717 -8.531 1.00 85.62 95 LEU A CA 1
ATOM 771 C C . LEU A 1 95 ? 10.237 4.944 -8.954 1.00 85.62 95 LEU A C 1
ATOM 773 O O . LEU A 1 95 ? 9.150 5.174 -8.427 1.00 85.62 95 LEU A O 1
ATOM 777 N N . GLY A 1 96 ? 10.692 5.691 -9.965 1.00 90.81 96 GLY A N 1
ATOM 778 C CA . GLY A 1 96 ? 9.915 6.795 -10.534 1.00 90.81 96 GLY A CA 1
ATOM 779 C C . GLY A 1 96 ? 8.591 6.336 -11.162 1.00 90.81 96 GLY A C 1
ATOM 780 O O . GLY A 1 96 ? 7.559 6.985 -10.978 1.00 90.81 96 GLY A O 1
ATOM 781 N N . LYS A 1 97 ? 8.594 5.202 -11.877 1.00 92.69 97 LYS A N 1
ATOM 782 C CA . LYS A 1 97 ? 7.378 4.584 -12.442 1.00 92.69 97 LYS A CA 1
ATOM 783 C C . LYS A 1 97 ? 6.424 4.109 -11.341 1.00 92.69 97 LYS A C 1
ATOM 785 O O . LYS A 1 97 ? 5.232 4.406 -11.411 1.00 92.69 97 LYS A O 1
ATOM 790 N N . VAL A 1 98 ? 6.948 3.447 -10.310 1.00 94.44 98 VAL A N 1
ATOM 791 C CA . VAL A 1 98 ? 6.178 2.972 -9.150 1.00 94.44 98 VAL A CA 1
ATOM 792 C C . VAL A 1 98 ? 5.553 4.140 -8.384 1.00 94.44 98 VAL A C 1
ATOM 794 O O . VAL A 1 98 ? 4.350 4.116 -8.133 1.00 94.44 98 VAL A O 1
ATOM 797 N N . ARG A 1 99 ? 6.315 5.205 -8.091 1.00 95.38 99 ARG A N 1
ATOM 798 C CA . ARG A 1 99 ? 5.797 6.420 -7.437 1.00 95.38 99 ARG A CA 1
ATOM 799 C C . ARG A 1 99 ? 4.630 7.021 -8.218 1.00 95.38 99 ARG A C 1
ATOM 801 O O . ARG A 1 99 ? 3.579 7.291 -7.646 1.00 95.38 99 ARG A O 1
ATOM 808 N N . ARG A 1 100 ? 4.768 7.175 -9.542 1.00 95.69 100 ARG A N 1
ATOM 809 C CA . ARG A 1 100 ? 3.668 7.665 -10.396 1.00 95.69 100 ARG A CA 1
ATOM 810 C C . ARG A 1 100 ? 2.442 6.753 -10.345 1.00 95.69 100 ARG A C 1
ATOM 812 O O . ARG A 1 100 ? 1.322 7.255 -10.299 1.00 95.69 100 ARG A O 1
ATOM 819 N N . ALA A 1 101 ? 2.640 5.435 -10.330 1.00 96.44 101 ALA A N 1
ATOM 820 C CA . ALA A 1 101 ? 1.543 4.485 -10.198 1.00 96.44 101 ALA A CA 1
ATOM 821 C C . ALA A 1 101 ? 0.813 4.656 -8.854 1.00 96.44 101 ALA A C 1
ATOM 823 O O . ALA A 1 101 ? -0.413 4.754 -8.846 1.00 96.44 101 ALA A O 1
ATOM 824 N N . TYR A 1 102 ? 1.539 4.795 -7.740 1.00 97.50 102 TYR A N 1
ATOM 825 C CA . TYR A 1 102 ? 0.939 5.077 -6.432 1.00 97.50 102 TYR A CA 1
ATOM 826 C C . TYR A 1 102 ? 0.210 6.417 -6.379 1.00 97.50 102 TYR A C 1
ATOM 828 O O . TYR A 1 102 ? -0.898 6.460 -5.860 1.00 97.50 102 TYR A O 1
ATOM 836 N N . LEU A 1 103 ? 0.758 7.488 -6.957 1.00 97.19 103 LEU A N 1
ATOM 837 C CA . LEU A 1 103 ? 0.074 8.787 -7.019 1.00 97.19 103 LEU A CA 1
ATOM 838 C C . LEU A 1 103 ? -1.252 8.702 -7.794 1.00 97.19 103 LEU A C 1
ATOM 840 O O . LEU A 1 103 ? -2.249 9.307 -7.398 1.00 97.19 103 LEU A O 1
ATOM 844 N N . ASN A 1 104 ? -1.296 7.922 -8.875 1.00 96.81 104 ASN A N 1
ATOM 845 C CA . ASN A 1 104 ? -2.532 7.686 -9.624 1.00 96.81 104 ASN A CA 1
ATOM 846 C C . ASN A 1 104 ? -3.533 6.837 -8.829 1.00 96.81 104 ASN A C 1
ATOM 848 O O . ASN A 1 104 ? -4.723 7.155 -8.798 1.00 96.81 104 ASN A O 1
ATOM 852 N N . LEU A 1 105 ? -3.060 5.786 -8.153 1.00 97.38 105 LEU A N 1
ATOM 853 C CA . LEU A 1 105 ? -3.887 4.977 -7.256 1.00 97.38 105 LEU A CA 1
ATOM 854 C C . LEU A 1 105 ? -4.428 5.812 -6.091 1.00 97.38 105 LEU A C 1
ATOM 856 O O . LEU A 1 105 ? -5.607 5.702 -5.779 1.00 97.38 105 LEU A O 1
ATOM 860 N N . ALA A 1 106 ? -3.617 6.704 -5.521 1.00 97.25 106 ALA A N 1
ATOM 861 C CA . ALA A 1 106 ? -4.011 7.602 -4.444 1.00 97.25 106 ALA A CA 1
ATOM 862 C C . ALA A 1 106 ? -5.163 8.517 -4.856 1.00 97.25 106 ALA A C 1
ATOM 864 O O . ALA A 1 106 ? -6.116 8.675 -4.099 1.00 97.25 106 ALA A O 1
ATOM 865 N N . LYS A 1 107 ? -5.133 9.047 -6.084 1.00 96.00 107 LYS A N 1
ATOM 866 C CA . LYS A 1 107 ? -6.258 9.808 -6.646 1.00 96.00 107 LYS A CA 1
ATOM 867 C C . LYS A 1 107 ? -7.496 8.930 -6.847 1.00 96.00 107 LYS A C 1
ATOM 869 O O . LYS A 1 107 ? -8.590 9.325 -6.460 1.00 96.00 107 LYS A O 1
ATOM 874 N N . LYS A 1 108 ? -7.330 7.736 -7.430 1.00 95.50 108 LYS A N 1
ATOM 875 C CA . LYS A 1 108 ? -8.440 6.828 -7.775 1.00 95.50 108 LYS A CA 1
ATOM 876 C C . LYS A 1 108 ? -9.144 6.237 -6.549 1.00 95.50 108 LYS A C 1
ATOM 878 O O . LYS A 1 108 ? -10.363 6.116 -6.550 1.00 95.50 108 LYS A O 1
ATOM 883 N N . PHE A 1 109 ? -8.384 5.871 -5.523 1.00 95.69 109 PHE A N 1
ATOM 884 C CA . PHE A 1 109 ? -8.856 5.165 -4.328 1.00 95.69 109 PHE A CA 1
ATOM 885 C C . PHE A 1 109 ? -8.797 6.027 -3.059 1.00 95.69 109 PHE A C 1
ATOM 887 O O . PHE A 1 109 ? -9.026 5.520 -1.966 1.00 95.69 109 PHE A O 1
ATOM 894 N N . ARG A 1 110 ? -8.527 7.331 -3.209 1.00 95.06 110 ARG A N 1
ATOM 895 C CA . ARG A 1 110 ? -8.547 8.342 -2.139 1.00 95.06 110 ARG A CA 1
ATOM 896 C C . ARG A 1 110 ? -7.601 8.012 -0.978 1.00 95.06 110 ARG A C 1
ATOM 898 O O . ARG A 1 110 ? -7.988 8.108 0.183 1.00 95.06 110 ARG A O 1
ATOM 905 N N . PHE A 1 111 ? -6.361 7.634 -1.289 1.00 96.62 111 PHE A N 1
ATOM 906 C CA . PHE A 1 111 ? -5.345 7.424 -0.250 1.00 96.62 111 PHE A CA 1
ATOM 907 C C . PHE A 1 111 ? -5.017 8.741 0.447 1.00 96.62 111 PHE A C 1
ATOM 909 O O . PHE A 1 111 ? -5.034 9.811 -0.168 1.00 96.62 111 PHE A O 1
ATOM 916 N N . LYS A 1 112 ? -4.618 8.650 1.713 1.00 96.69 112 LYS A N 1
ATOM 917 C CA . LYS A 1 112 ? -3.946 9.742 2.403 1.00 96.69 112 LYS A CA 1
ATOM 918 C C . LYS A 1 112 ? -2.471 9.727 1.995 1.00 96.69 112 LYS A C 1
ATOM 920 O O . LYS A 1 112 ? -1.734 8.806 2.338 1.00 96.69 112 LYS A O 1
ATOM 925 N N . ILE A 1 113 ? -2.058 10.724 1.218 1.00 97.12 113 ILE A N 1
ATOM 926 C CA . ILE A 1 113 ? -0.643 10.932 0.894 1.00 97.12 113 ILE A CA 1
ATOM 927 C C . ILE A 1 113 ? 0.004 11.630 2.090 1.00 97.12 113 ILE A C 1
ATOM 929 O O . ILE A 1 113 ? -0.546 12.620 2.569 1.00 97.12 113 ILE A O 1
ATOM 933 N N . VAL A 1 114 ? 1.130 11.097 2.556 1.00 96.56 114 VAL A N 1
ATOM 934 C CA . VAL A 1 114 ? 1.899 11.594 3.704 1.00 96.56 114 VAL A CA 1
ATOM 935 C C . VAL A 1 114 ? 3.307 11.916 3.223 1.00 96.56 114 VAL A C 1
ATOM 937 O O . VAL A 1 114 ? 3.878 11.142 2.451 1.00 96.56 114 VAL A O 1
ATOM 940 N N . ASN A 1 115 ? 3.873 13.039 3.664 1.00 94.12 115 ASN A N 1
ATOM 941 C CA . ASN A 1 115 ? 5.247 13.390 3.316 1.00 94.12 115 ASN A CA 1
ATOM 942 C C . ASN A 1 115 ? 6.234 12.482 4.070 1.00 94.12 115 ASN A C 1
ATOM 944 O O . ASN A 1 115 ? 6.347 12.565 5.293 1.00 94.12 115 ASN A O 1
ATOM 948 N N . GLY A 1 116 ? 6.955 11.624 3.347 1.00 92.38 116 GLY A N 1
ATOM 949 C CA . GLY A 1 116 ? 7.983 10.753 3.922 1.00 92.38 116 GLY A CA 1
ATOM 950 C C . GLY A 1 116 ? 9.364 11.401 4.047 1.00 92.38 116 GLY A C 1
ATOM 951 O O . GLY A 1 116 ? 10.285 10.771 4.557 1.00 92.38 116 GLY A O 1
ATOM 952 N N . GLU A 1 117 ? 9.534 12.636 3.573 1.00 92.50 117 GLU A N 1
ATOM 953 C CA . GLU A 1 117 ? 10.810 13.366 3.608 1.00 92.50 117 GLU A CA 1
ATOM 954 C C . GLU A 1 117 ? 10.945 14.264 4.849 1.00 92.50 117 GLU A C 1
ATOM 956 O O . GLU A 1 117 ? 12.019 14.796 5.113 1.00 92.50 117 GLU A O 1
ATOM 961 N N . ALA A 1 118 ? 9.870 14.402 5.632 1.00 85.75 118 ALA A N 1
ATOM 962 C CA . ALA A 1 118 ? 9.790 15.244 6.827 1.00 85.75 118 ALA A CA 1
ATOM 963 C C . ALA A 1 118 ? 10.474 14.640 8.079 1.00 85.75 118 ALA A C 1
ATOM 965 O O . ALA A 1 118 ? 10.570 15.279 9.121 1.00 85.75 118 ALA A O 1
ATOM 966 N N . GLY A 1 119 ? 10.982 13.406 7.980 1.00 89.00 119 GLY A N 1
ATOM 967 C CA . GLY A 1 119 ? 11.543 12.656 9.106 1.00 89.00 119 GLY A CA 1
ATOM 968 C C . GLY A 1 119 ? 10.501 11.784 9.815 1.00 89.00 119 GLY A C 1
ATOM 969 O O . GLY A 1 119 ? 9.300 12.033 9.752 1.00 89.00 119 GLY A O 1
ATOM 970 N N . ALA A 1 120 ? 10.968 10.724 10.483 1.00 89.94 120 ALA A N 1
ATOM 971 C CA . ALA A 1 120 ? 10.101 9.660 10.997 1.00 89.94 120 ALA A CA 1
ATOM 972 C C . ALA A 1 120 ? 9.056 10.151 12.018 1.00 89.94 120 ALA A C 1
ATOM 974 O O . ALA A 1 120 ? 7.902 9.719 11.969 1.00 89.94 120 ALA A O 1
ATOM 975 N N . ASP A 1 121 ? 9.433 11.072 12.905 1.00 93.56 121 ASP A N 1
ATOM 976 C CA . ASP A 1 121 ? 8.531 11.606 13.933 1.00 93.56 121 ASP A CA 1
ATOM 977 C C . ASP A 1 121 ? 7.413 12.459 13.320 1.00 93.56 121 ASP A C 1
ATOM 979 O O . ASP A 1 121 ? 6.245 12.316 13.683 1.00 93.56 121 ASP A O 1
ATOM 983 N N . GLU A 1 122 ? 7.734 13.299 12.334 1.00 93.62 122 GLU A N 1
ATOM 984 C CA . GLU A 1 122 ? 6.734 14.134 11.668 1.00 93.62 122 GLU A CA 1
ATOM 985 C C . GLU A 1 122 ? 5.791 13.290 10.798 1.00 93.62 122 GLU A C 1
ATOM 987 O O . GLU A 1 122 ? 4.567 13.404 10.914 1.00 93.62 122 GLU A O 1
ATOM 992 N N . THR A 1 123 ? 6.344 12.372 9.995 1.00 93.81 123 THR A N 1
ATOM 993 C CA . THR A 1 123 ? 5.569 11.431 9.172 1.00 93.81 123 THR A CA 1
ATOM 994 C C . THR A 1 123 ? 4.634 10.574 10.034 1.00 93.81 123 THR A C 1
ATOM 996 O O . THR A 1 123 ? 3.453 10.425 9.710 1.00 93.81 123 THR A O 1
ATOM 999 N N . SER A 1 124 ? 5.125 10.019 11.149 1.00 94.38 124 SER A N 1
ATOM 1000 C CA . SER A 1 124 ? 4.302 9.203 12.053 1.00 94.38 124 SER A CA 1
ATOM 1001 C C . SER A 1 124 ? 3.232 10.031 12.767 1.00 94.38 124 SER A C 1
ATOM 1003 O O . SER A 1 124 ? 2.089 9.581 12.877 1.00 94.38 124 SER A O 1
ATOM 1005 N N . GLY A 1 125 ? 3.552 11.265 13.166 1.00 96.38 125 GLY A N 1
ATOM 1006 C CA . GLY A 1 125 ? 2.595 12.204 13.743 1.00 96.38 125 GLY A CA 1
ATOM 1007 C C . GLY A 1 125 ? 1.449 12.557 12.790 1.00 96.38 125 GLY A C 1
ATOM 1008 O O . GLY A 1 125 ? 0.298 12.656 13.223 1.00 96.38 125 GLY A O 1
ATOM 1009 N N . GLU A 1 126 ? 1.717 12.712 11.489 1.00 95.44 126 GLU A N 1
ATOM 1010 C CA . GLU A 1 126 ? 0.664 12.924 10.485 1.00 95.44 126 GLU A CA 1
ATOM 1011 C C . GLU A 1 126 ? -0.251 11.694 10.348 1.00 95.44 126 GLU A C 1
ATOM 1013 O O . GLU A 1 126 ? -1.480 11.832 10.332 1.00 95.44 126 GLU A O 1
ATOM 1018 N N . ILE A 1 127 ? 0.332 10.491 10.293 1.00 96.25 127 ILE A N 1
ATOM 1019 C CA . ILE A 1 127 ? -0.418 9.229 10.207 1.00 96.25 127 ILE A CA 1
ATOM 1020 C C . ILE A 1 127 ? -1.308 9.053 11.442 1.00 96.25 127 ILE A C 1
ATOM 1022 O O . ILE A 1 127 ? -2.502 8.795 11.292 1.00 96.25 127 ILE A O 1
ATOM 1026 N N . ALA A 1 128 ? -0.764 9.253 12.646 1.00 95.56 128 ALA A N 1
ATOM 1027 C CA . ALA A 1 128 ? -1.505 9.125 13.899 1.00 95.56 128 ALA A CA 1
ATOM 1028 C C . ALA A 1 128 ? -2.727 10.057 13.935 1.00 95.56 128 ALA A C 1
ATOM 1030 O O . ALA A 1 128 ? -3.846 9.597 14.149 1.00 95.56 128 ALA A O 1
ATOM 1031 N N . LYS A 1 129 ? -2.554 11.340 13.585 1.00 95.00 129 LYS A N 1
ATOM 1032 C CA . LYS A 1 129 ? -3.666 12.309 13.506 1.00 95.00 129 LYS A CA 1
ATOM 1033 C C . LYS A 1 129 ? -4.766 11.868 12.538 1.00 95.00 129 LYS A C 1
ATOM 1035 O O . LYS A 1 129 ? -5.953 12.079 12.802 1.00 95.00 129 LYS A O 1
ATOM 1040 N N . ALA A 1 130 ? -4.390 11.285 11.399 1.00 94.31 130 ALA A N 1
ATOM 1041 C CA . ALA A 1 130 ? -5.348 10.786 10.419 1.00 94.31 130 ALA A CA 1
ATOM 1042 C C . ALA A 1 130 ? -6.105 9.548 10.931 1.00 94.31 130 ALA A C 1
ATOM 1044 O O . ALA A 1 130 ? -7.316 9.450 10.722 1.00 94.31 130 ALA A O 1
ATOM 1045 N N . VAL A 1 131 ? -5.417 8.643 11.634 1.00 94.94 131 VAL A N 1
ATOM 1046 C CA . VAL A 1 131 ? -6.026 7.479 12.293 1.00 94.94 131 VAL A CA 1
ATOM 1047 C C . VAL A 1 131 ? -7.003 7.919 13.388 1.00 94.94 131 VAL A C 1
ATOM 1049 O O . VAL A 1 131 ? -8.153 7.478 13.385 1.00 94.94 131 VAL A O 1
ATOM 1052 N N . ASP A 1 132 ? -6.606 8.847 14.260 1.00 94.50 132 ASP A N 1
ATOM 1053 C CA . ASP A 1 132 ? -7.470 9.383 15.320 1.00 94.50 132 ASP A CA 1
ATOM 1054 C C . ASP A 1 132 ? -8.731 10.027 14.739 1.00 94.50 132 ASP A C 1
ATOM 1056 O O . ASP A 1 132 ? -9.853 9.767 15.178 1.00 94.50 132 ASP A O 1
ATOM 1060 N N . SER A 1 133 ? -8.564 10.838 13.691 1.00 93.00 133 SER A N 1
ATOM 1061 C CA . SER A 1 133 ? -9.682 11.481 12.995 1.00 93.00 133 SER A CA 1
ATOM 1062 C C . SER A 1 133 ? -10.661 10.454 12.421 1.00 93.00 133 SER A C 1
ATOM 1064 O O . SER A 1 133 ? -11.875 10.631 12.525 1.00 93.00 133 SER A O 1
ATOM 1066 N N . PHE A 1 134 ? -10.153 9.361 11.851 1.00 91.12 134 PHE A N 1
ATOM 1067 C CA . PHE A 1 134 ? -10.973 8.291 11.291 1.00 91.12 134 PHE A CA 1
ATOM 1068 C C . PHE A 1 134 ? -11.836 7.596 12.356 1.00 91.12 134 PHE A C 1
ATOM 1070 O O . PHE A 1 134 ? -13.044 7.421 12.160 1.00 91.12 134 PHE A O 1
ATOM 1077 N N . PHE A 1 135 ? -11.251 7.247 13.504 1.00 88.50 135 PHE A N 1
ATOM 1078 C CA . PHE A 1 135 ? -11.994 6.617 14.597 1.00 88.50 135 PHE A CA 1
ATOM 1079 C C . PHE A 1 135 ? -12.975 7.579 15.280 1.00 88.50 135 PHE A C 1
ATOM 1081 O O . PHE A 1 135 ? -14.102 7.177 15.578 1.00 88.50 135 PHE A O 1
ATOM 1088 N N . ASN A 1 136 ? -12.615 8.856 15.437 1.00 85.56 136 ASN A N 1
ATOM 1089 C CA . ASN A 1 136 ? -13.510 9.873 16.001 1.00 85.56 136 ASN A CA 1
ATOM 1090 C C . ASN A 1 136 ? -14.748 10.128 15.129 1.00 85.56 136 ASN A C 1
ATOM 1092 O O . ASN A 1 136 ? -15.828 10.401 15.654 1.00 85.56 136 ASN A O 1
ATOM 1096 N N . ILE A 1 137 ? -14.624 10.025 13.802 1.00 70.50 137 ILE A N 1
ATOM 1097 C CA . ILE A 1 137 ? -15.766 10.135 12.883 1.00 70.50 137 ILE A CA 1
ATOM 1098 C C . ILE A 1 137 ? -16.664 8.899 12.999 1.00 70.50 137 ILE A C 1
ATOM 1100 O O . ILE A 1 137 ? -17.881 9.039 13.111 1.00 70.50 137 ILE A O 1
ATOM 1104 N N . LYS A 1 138 ? -16.086 7.690 13.039 1.00 61.84 138 LYS A N 1
ATOM 1105 C CA . LYS A 1 138 ? -16.871 6.453 13.190 1.00 61.84 138 LYS A CA 1
ATOM 1106 C C . LYS A 1 138 ? -17.614 6.381 14.529 1.00 61.84 138 LYS A C 1
ATOM 1108 O O . LYS A 1 138 ? -18.737 5.891 14.550 1.00 61.84 138 LYS A O 1
ATOM 1113 N N . ALA A 1 139 ? -17.042 6.906 15.614 1.00 62.41 139 ALA A N 1
ATOM 1114 C CA . ALA A 1 139 ? -17.698 6.959 16.924 1.00 62.41 139 ALA A CA 1
ATOM 1115 C C . ALA A 1 139 ? -18.957 7.848 16.948 1.00 62.41 139 ALA A C 1
ATOM 1117 O O . ALA A 1 139 ? -19.837 7.626 17.768 1.00 62.41 139 ALA A O 1
ATOM 1118 N N . LYS A 1 140 ? -19.066 8.834 16.046 1.00 49.91 140 LYS A N 1
ATOM 1119 C CA . LYS A 1 140 ? -20.246 9.711 15.928 1.00 49.91 140 LYS A CA 1
ATOM 1120 C C . LYS A 1 140 ? -21.353 9.147 15.030 1.00 49.91 140 LYS A C 1
ATOM 1122 O O . LYS A 1 140 ? -22.407 9.768 14.917 1.00 49.91 140 LYS A O 1
ATOM 1127 N N . HIS A 1 141 ? -21.099 8.052 14.317 1.00 49.59 141 HIS A N 1
ATOM 1128 C CA . HIS A 1 141 ? -22.029 7.446 13.349 1.00 49.59 141 HIS A CA 1
ATOM 1129 C C . HIS A 1 141 ? -22.359 5.984 13.685 1.00 49.59 141 HIS A C 1
ATOM 1131 O O . HIS A 1 141 ? -22.902 5.263 12.848 1.00 49.59 141 HIS A O 1
ATOM 1137 N N . LYS A 1 142 ? -22.015 5.556 14.900 1.00 41.69 142 LYS A N 1
ATOM 1138 C CA . LYS A 1 142 ? -22.454 4.314 15.532 1.00 41.69 142 LYS A CA 1
ATOM 1139 C C . LYS A 1 142 ? -23.444 4.662 16.634 1.00 41.69 142 LYS A C 1
ATOM 1141 O O . LYS A 1 142 ? -24.377 3.858 16.821 1.00 41.69 142 LYS A O 1
#

Nearest PDB structures (foldseek):
  4nzy-assembly1_B  TM=9.094E-01  e=4.764E-07  Sulfurisphaera tokodaii str. 7
  4rzx-assembly1_A  TM=9.047E-01  e=1.027E-06  Sulfurisphaera tokodaii str. 7
  2plr-assembly1_B  TM=8.878E-01  e=8.109E-07  Sulfurisphaera tokodaii str. 7
  5h70-assembly1_A  TM=9.120E-01  e=1.648E-06  Sulfurisphaera tokodaii str. 7
  4rzx-assembly1_B  TM=8.965E-01  e=2.214E-06  Sulfurisphaera tokodaii str. 7

Radius of gyration: 16.49 Å; Cα contacts (8 Å, |Δi|>4): 109; chains: 1; bounding box: 47×32×35 Å